Protein AF-A0A3S4CDT4-F1 (afdb_monomer_lite)

Sequence (181 aa):
MAKRTCASCGNGFLGRAGAKYCSPACRQRARRAGGGDNCDNAVDKCDTDVTDTAVATRAPRRKRAPAAGHCPEAVALLERLDSELAENANVLGKALKWSASETAILELVADTIDRRGELQRLYESTKDDKLRLKLAGELRLIEAALSRLLAKIKTDLPEPPSRTSRKAQAAARTRWDRAQN

Radius of gyration: 30.93 Å; chains: 1; bounding box: 58×39×90 Å

Secondary structure (DSSP, 8-state):
-EEEE-TTT--EEEE-TT---SSHHHHHHHHHHTSS-------------------------PPPPP-PPPPHHHHHHHHHHHHHHHHHHHHHTS-----HHHHHHHHHHHHHHHHHHHHHHHHHH---HHHHHHHHHHHHHHHHHHHHHHTT---SPPPPPPHHHHHHHHHHHHHHHHHH-

pLDDT: mean 79.44, std 19.62, range [31.81, 97.69]

Structure (mmCIF, N/CA/C/O backbone):
data_AF-A0A3S4CDT4-F1
#
_entry.id   AF-A0A3S4CDT4-F1
#
loop_
_atom_site.group_PDB
_atom_site.id
_atom_site.type_symbol
_atom_site.label_atom_id
_atom_site.label_alt_id
_atom_site.label_comp_id
_atom_site.label_asym_id
_atom_site.label_entity_id
_atom_site.label_seq_id
_atom_site.pdbx_PDB_ins_code
_atom_site.Cartn_x
_atom_site.Cartn_y
_atom_site.Cartn_z
_atom_site.occupancy
_atom_site.B_iso_or_equiv
_atom_site.auth_seq_id
_atom_site.auth_comp_id
_atom_site.auth_asym_id
_atom_site.auth_atom_id
_atom_site.pdbx_PDB_model_num
ATOM 1 N N . MET A 1 1 ? -36.463 18.708 -36.437 1.00 61.09 1 MET A N 1
ATOM 2 C CA . MET A 1 1 ? -35.127 18.091 -36.639 1.00 61.09 1 MET A CA 1
ATOM 3 C C . MET A 1 1 ? -35.215 17.130 -37.817 1.00 61.09 1 MET A C 1
ATOM 5 O O . MET A 1 1 ? -36.214 16.432 -37.906 1.00 61.09 1 MET A O 1
ATOM 9 N N . ALA A 1 2 ? -34.237 17.109 -38.727 1.00 74.44 2 ALA A N 1
ATOM 10 C CA . ALA A 1 2 ? -34.291 16.265 -39.928 1.00 74.44 2 ALA A CA 1
ATOM 11 C C . ALA A 1 2 ? -33.754 14.848 -39.654 1.00 74.44 2 ALA A C 1
ATOM 13 O O . ALA A 1 2 ? -32.743 14.695 -38.962 1.00 74.44 2 ALA A O 1
ATOM 14 N N . LYS A 1 3 ? -34.410 13.829 -40.223 1.00 82.38 3 LYS A N 1
ATOM 15 C CA . LYS A 1 3 ? -33.933 12.438 -40.220 1.00 82.38 3 LYS A CA 1
ATOM 16 C C . LYS A 1 3 ? -32.750 12.327 -41.185 1.00 82.38 3 LYS A C 1
ATOM 18 O O . LYS A 1 3 ? -32.859 12.728 -42.339 1.00 82.38 3 LYS A O 1
ATOM 23 N N . ARG A 1 4 ? -31.608 11.841 -40.698 1.00 86.31 4 ARG A N 1
ATOM 24 C CA . ARG A 1 4 ? -30.350 11.718 -41.453 1.00 86.31 4 ARG A CA 1
ATOM 25 C C . ARG A 1 4 ? -29.794 10.312 -41.336 1.00 86.31 4 ARG A C 1
ATOM 27 O O . ARG A 1 4 ? -30.024 9.650 -40.333 1.00 86.31 4 ARG A O 1
ATOM 34 N N . THR A 1 5 ? -29.013 9.889 -42.316 1.00 92.75 5 THR A N 1
ATOM 35 C CA . THR A 1 5 ? -28.361 8.576 -42.313 1.00 92.75 5 THR A CA 1
ATOM 36 C C . THR A 1 5 ? -26.939 8.700 -41.771 1.00 92.75 5 THR A C 1
ATOM 38 O O . THR A 1 5 ? -26.192 9.596 -42.159 1.00 92.75 5 THR A O 1
ATOM 41 N N . CYS A 1 6 ? -26.559 7.832 -40.834 1.00 90.56 6 CYS A N 1
ATOM 42 C CA . CYS A 1 6 ? -25.216 7.808 -40.264 1.00 90.56 6 CYS A CA 1
ATOM 43 C C . CYS A 1 6 ? -24.194 7.308 -41.292 1.00 90.56 6 CYS A C 1
ATOM 45 O O . CYS A 1 6 ? -24.308 6.184 -41.772 1.00 90.56 6 CYS A O 1
ATOM 47 N N . ALA A 1 7 ? -23.135 8.084 -41.532 1.00 87.94 7 ALA A N 1
ATOM 48 C CA . ALA A 1 7 ? -22.086 7.732 -42.491 1.00 87.94 7 ALA A CA 1
ATOM 49 C C . ALA A 1 7 ? -21.235 6.509 -42.085 1.00 87.94 7 ALA A C 1
ATOM 51 O O . ALA A 1 7 ? -20.532 5.959 -42.920 1.00 87.94 7 ALA A O 1
ATOM 52 N N . SER A 1 8 ? -21.274 6.077 -40.816 1.00 90.38 8 SER A N 1
ATOM 53 C CA . SER A 1 8 ? -20.484 4.926 -40.340 1.00 90.38 8 SER A CA 1
ATOM 54 C C . SER A 1 8 ? -21.282 3.628 -40.196 1.00 90.38 8 SER A C 1
ATOM 56 O O . SER A 1 8 ? -20.666 2.566 -40.196 1.00 90.38 8 SER A O 1
ATOM 58 N N . CYS A 1 9 ? -22.601 3.685 -39.986 1.00 88.75 9 CYS A N 1
ATOM 59 C CA . CYS A 1 9 ? -23.412 2.487 -39.722 1.00 88.75 9 CYS A CA 1
ATOM 60 C C . CYS A 1 9 ? -24.710 2.405 -40.532 1.00 88.75 9 CYS A C 1
ATOM 62 O O . CYS A 1 9 ? -25.454 1.451 -40.356 1.00 88.75 9 CYS A O 1
ATOM 64 N N . GLY A 1 10 ? -25.021 3.398 -41.370 1.00 87.88 10 GLY A N 1
ATOM 65 C CA . GLY A 1 10 ? -26.216 3.386 -42.218 1.00 87.88 10 GLY A CA 1
ATOM 66 C C . GLY A 1 10 ? -27.543 3.633 -41.489 1.00 87.88 10 GLY A C 1
ATOM 67 O O . GLY A 1 10 ? -28.572 3.770 -42.139 1.00 87.88 10 GLY A O 1
ATOM 68 N N . ASN A 1 11 ? -27.553 3.751 -40.157 1.00 89.12 11 ASN A N 1
ATOM 69 C CA . ASN A 1 11 ? -28.797 3.954 -39.410 1.00 89.12 11 ASN A CA 1
ATOM 70 C C . ASN A 1 11 ? -29.325 5.388 -39.521 1.00 89.12 11 ASN A C 1
ATOM 72 O O . ASN A 1 11 ? -28.563 6.359 -39.457 1.00 89.12 11 ASN A O 1
ATOM 76 N N . GLY A 1 12 ? -30.651 5.515 -39.607 1.00 89.94 12 GLY A N 1
ATOM 77 C CA . GLY A 1 12 ? -31.349 6.792 -39.501 1.00 89.94 12 GLY A CA 1
ATOM 78 C C . GLY A 1 12 ? -31.271 7.359 -38.080 1.00 89.94 12 GLY A C 1
ATOM 79 O O . GLY A 1 12 ? -31.562 6.655 -37.118 1.00 89.94 12 GLY A O 1
ATOM 80 N N . PHE A 1 13 ? -30.910 8.631 -37.929 1.00 91.19 13 PHE A N 1
ATOM 81 C CA . PHE A 1 13 ? -30.871 9.333 -36.648 1.00 91.19 13 PHE A CA 1
ATOM 82 C C . PHE A 1 13 ? -31.366 10.778 -36.779 1.00 91.19 13 PHE A C 1
ATOM 84 O O . PHE A 1 13 ? -31.347 11.371 -37.860 1.00 91.19 13 PHE A O 1
ATOM 91 N N . LEU A 1 14 ? -31.821 11.348 -35.664 1.00 90.38 14 LEU A N 1
ATOM 92 C CA . LEU A 1 14 ? -32.233 12.748 -35.574 1.00 90.38 14 LEU A CA 1
ATOM 93 C C . LEU A 1 14 ? -31.021 13.587 -35.157 1.00 90.38 14 LEU A C 1
ATOM 95 O O . LEU A 1 14 ? -30.500 13.427 -34.056 1.00 90.38 14 LEU A O 1
ATOM 99 N N . GLY A 1 15 ? -30.541 14.455 -36.050 1.00 83.94 15 GLY A N 1
ATOM 100 C CA . GLY A 1 15 ? -29.319 15.234 -35.837 1.00 83.94 15 GLY A CA 1
ATOM 101 C C . GLY A 1 15 ? -29.468 16.715 -36.181 1.00 83.94 15 GLY A C 1
ATOM 102 O O . GLY A 1 15 ? -30.335 17.105 -36.967 1.00 83.94 15 GLY A O 1
ATOM 103 N N . ARG A 1 16 ? -28.589 17.549 -35.607 1.00 83.19 16 ARG A N 1
ATOM 104 C CA . ARG A 1 16 ? -28.438 18.963 -35.994 1.00 83.19 16 ARG A CA 1
ATOM 105 C C . ARG A 1 16 ? -27.976 19.077 -37.453 1.00 83.19 16 ARG A C 1
ATOM 107 O O . ARG A 1 16 ? -27.412 18.132 -38.014 1.00 83.19 16 ARG A O 1
ATOM 114 N N . ALA A 1 17 ? -28.187 20.245 -38.060 1.00 78.81 17 ALA A N 1
ATOM 115 C CA . ALA A 1 17 ? -27.649 20.541 -39.384 1.00 78.81 17 ALA A CA 1
ATOM 116 C C . ALA A 1 17 ? -26.123 20.312 -39.393 1.00 78.81 17 ALA A C 1
ATOM 118 O O . ALA A 1 17 ? -25.410 20.859 -38.559 1.00 78.81 17 ALA A O 1
ATOM 119 N N . GLY A 1 18 ? -25.643 19.425 -40.272 1.00 81.00 18 GLY A N 1
ATOM 120 C CA . GLY A 1 18 ? -24.222 19.057 -40.385 1.00 81.00 18 GLY A CA 1
ATOM 121 C C . GLY A 1 18 ? -23.777 17.821 -39.585 1.00 81.00 18 GLY A C 1
ATOM 122 O O . GLY A 1 18 ? -22.640 17.378 -39.740 1.00 81.00 18 GLY A O 1
ATOM 123 N N . ALA A 1 19 ? -24.643 17.206 -38.771 1.00 85.56 19 ALA A N 1
ATOM 124 C CA . ALA A 1 19 ? -24.289 15.973 -38.065 1.00 85.56 19 ALA A CA 1
ATOM 125 C C . ALA A 1 19 ? -24.144 14.789 -39.046 1.00 85.56 19 ALA A C 1
ATOM 127 O O . ALA A 1 19 ? -25.092 14.457 -39.757 1.00 85.56 19 ALA A O 1
ATOM 128 N N . LYS A 1 20 ? -22.961 14.150 -39.062 1.00 89.06 20 LYS A N 1
ATOM 129 C CA . LYS A 1 20 ? -22.623 12.998 -39.931 1.00 89.06 20 LYS A CA 1
ATOM 130 C C . LYS A 1 20 ? -22.774 11.624 -39.260 1.00 89.06 20 LYS A C 1
ATOM 132 O O . LYS A 1 20 ? -22.874 10.612 -39.949 1.00 89.06 20 LYS A O 1
ATOM 137 N N . TYR A 1 21 ? -22.780 11.572 -37.927 1.00 92.88 21 TYR A N 1
ATOM 138 C CA . TYR A 1 21 ? -22.748 10.320 -37.163 1.00 92.88 21 TYR A CA 1
ATOM 139 C C . TYR A 1 21 ? -23.818 10.307 -36.076 1.00 92.88 21 TYR A C 1
ATOM 141 O O . TYR A 1 21 ? -24.007 11.316 -35.397 1.00 92.88 21 TYR A O 1
ATOM 149 N N . CYS A 1 22 ? -24.455 9.152 -35.876 1.00 90.50 22 CYS A N 1
ATOM 150 C CA . CYS A 1 22 ? -25.507 8.975 -34.875 1.00 90.50 22 CYS A CA 1
ATOM 151 C C . CYS A 1 22 ? -24.986 8.913 -33.432 1.00 90.50 22 CYS A C 1
ATOM 153 O O . CYS A 1 22 ? -25.740 9.173 -32.502 1.00 90.50 22 CYS A O 1
ATOM 155 N N . SER A 1 23 ? -23.707 8.580 -33.229 1.00 87.81 23 SER A N 1
ATOM 156 C CA . SER A 1 23 ? -23.119 8.429 -31.896 1.00 87.81 23 SER A CA 1
ATOM 157 C C . SER A 1 23 ? -21.613 8.731 -31.869 1.00 87.81 23 SER A C 1
ATOM 159 O O . SER A 1 23 ? -20.945 8.680 -32.913 1.00 87.81 23 SER A O 1
ATOM 161 N N . PRO A 1 24 ? -21.041 9.008 -30.678 1.00 87.56 24 PRO A N 1
ATOM 162 C CA . PRO A 1 24 ? -19.594 9.128 -30.494 1.00 87.56 24 PRO A CA 1
ATOM 163 C C . PRO A 1 24 ? -18.827 7.880 -30.954 1.00 87.56 24 PRO A C 1
ATOM 165 O O . PRO A 1 24 ? -17.762 8.006 -31.555 1.00 87.56 24 PRO A O 1
ATOM 168 N N . ALA A 1 25 ? -19.398 6.687 -30.762 1.00 87.88 25 ALA A N 1
ATOM 169 C CA . ALA A 1 25 ? -18.799 5.429 -31.203 1.00 87.88 25 ALA A CA 1
ATOM 170 C C . ALA A 1 25 ? -18.665 5.356 -32.736 1.00 87.88 25 ALA A C 1
ATOM 172 O O . ALA A 1 25 ? -17.601 5.013 -33.249 1.00 87.88 25 ALA A O 1
ATOM 173 N N . CYS A 1 26 ? -19.704 5.758 -33.479 1.00 89.69 26 CYS A N 1
ATOM 174 C CA . CYS A 1 26 ? -19.662 5.830 -34.945 1.00 89.69 26 CYS A CA 1
ATOM 175 C C . CYS A 1 26 ? -18.658 6.878 -35.447 1.00 89.69 26 CYS A C 1
ATOM 177 O O . CYS A 1 26 ? -17.924 6.634 -36.401 1.00 89.69 26 CYS A O 1
ATOM 179 N N . ARG A 1 27 ? -18.566 8.026 -34.764 1.00 89.44 27 ARG A N 1
ATOM 180 C CA . ARG A 1 27 ? -17.552 9.048 -35.064 1.00 89.44 27 ARG A CA 1
ATOM 181 C C . ARG A 1 27 ? -16.134 8.505 -34.868 1.00 89.44 27 ARG A C 1
ATOM 183 O O . ARG A 1 27 ? -15.255 8.773 -35.682 1.00 89.44 27 ARG A O 1
ATOM 190 N N . GLN A 1 28 ? -15.904 7.753 -33.795 1.00 86.38 28 GLN A N 1
ATOM 191 C CA . GLN A 1 28 ? -14.594 7.182 -33.496 1.00 86.38 28 GLN A CA 1
ATOM 192 C C . GLN A 1 28 ? -14.224 6.051 -34.463 1.00 86.38 28 GLN A C 1
ATOM 194 O O . GLN A 1 28 ? -13.073 5.975 -34.884 1.00 86.38 28 GLN A O 1
ATOM 199 N N . ARG A 1 29 ? -15.195 5.224 -34.875 1.00 86.00 29 ARG A N 1
ATOM 200 C CA . ARG A 1 29 ? -15.008 4.194 -35.909 1.00 86.00 29 ARG A CA 1
ATOM 201 C C . ARG A 1 29 ? -14.600 4.812 -37.250 1.00 86.00 29 ARG A C 1
ATOM 203 O O . ARG A 1 29 ? -13.622 4.361 -37.835 1.00 86.00 29 ARG A O 1
ATOM 210 N N . ALA A 1 30 ? -15.262 5.888 -37.678 1.00 86.56 30 ALA A N 1
ATOM 211 C CA . ALA A 1 30 ? -14.904 6.597 -38.908 1.00 86.56 30 ALA A CA 1
ATOM 212 C C . ALA A 1 30 ? -13.485 7.199 -38.866 1.00 86.56 30 ALA A C 1
ATOM 214 O O . ALA A 1 30 ? -12.751 7.106 -39.842 1.00 86.56 30 ALA A O 1
ATOM 215 N N . ARG A 1 31 ? -13.053 7.754 -37.722 1.00 83.94 31 ARG A N 1
ATOM 216 C CA . ARG A 1 31 ? -11.679 8.275 -37.558 1.00 83.94 31 ARG A CA 1
ATOM 217 C C . ARG A 1 31 ? -10.603 7.196 -37.652 1.00 83.94 31 ARG A C 1
ATOM 219 O O . ARG A 1 31 ? -9.507 7.488 -38.104 1.00 83.94 31 ARG A O 1
ATOM 226 N N . ARG A 1 32 ? -10.904 5.973 -37.212 1.00 78.50 32 ARG A N 1
ATOM 227 C CA . ARG A 1 32 ? -9.978 4.839 -37.341 1.00 78.50 32 ARG A CA 1
ATOM 228 C C . ARG A 1 32 ? -9.888 4.338 -38.780 1.00 78.50 32 ARG A C 1
ATOM 230 O O . ARG A 1 32 ? -8.813 3.942 -39.194 1.00 78.50 32 ARG A O 1
ATOM 237 N N . ALA A 1 33 ? -10.995 4.376 -39.521 1.00 69.38 33 ALA A N 1
ATOM 238 C CA . ALA A 1 33 ? -11.029 3.962 -40.921 1.00 69.38 33 ALA A CA 1
ATOM 239 C C . ALA A 1 33 ? -10.358 4.977 -41.869 1.00 69.38 33 ALA A C 1
ATOM 241 O O . ALA A 1 33 ? -9.808 4.573 -42.879 1.00 69.38 33 ALA A O 1
ATOM 242 N N . GLY A 1 34 ? -10.385 6.276 -41.543 1.00 59.94 34 GLY A N 1
ATOM 243 C CA . GLY A 1 34 ? -9.810 7.343 -42.378 1.00 59.94 34 GLY A CA 1
ATOM 244 C C . GLY A 1 34 ? -8.401 7.810 -41.993 1.00 59.94 34 GLY A C 1
ATOM 245 O O . GLY A 1 34 ? -7.983 8.863 -42.452 1.00 59.94 34 GLY A O 1
ATOM 246 N N . GLY A 1 35 ? -7.697 7.100 -41.107 1.00 51.47 35 GLY A N 1
ATOM 247 C CA . GLY A 1 35 ? -6.355 7.481 -40.641 1.00 51.47 35 GLY A CA 1
ATOM 248 C C . GLY A 1 35 ? -5.194 6.896 -41.454 1.00 51.47 35 GLY A C 1
ATOM 249 O O . GLY A 1 35 ? -4.077 6.912 -40.949 1.00 51.47 35 GLY A O 1
ATOM 250 N N . GLY A 1 36 ? -5.463 6.324 -42.635 1.00 52.00 36 GLY A N 1
ATOM 251 C CA . GLY A 1 36 ? -4.496 5.542 -43.414 1.00 52.00 36 GLY A CA 1
ATOM 252 C C . GLY A 1 36 ? -3.839 6.242 -44.606 1.00 52.00 36 GLY A C 1
ATOM 253 O O . GLY A 1 36 ? -2.748 5.833 -44.970 1.00 52.00 36 GLY A O 1
ATOM 254 N N . ASP A 1 37 ? -4.424 7.303 -45.169 1.00 48.06 37 ASP A N 1
ATOM 255 C CA . ASP A 1 37 ? -3.945 7.855 -46.445 1.00 48.06 37 ASP A CA 1
ATOM 256 C C . ASP A 1 37 ? -3.593 9.339 -46.318 1.00 48.06 37 ASP A C 1
ATOM 258 O O . ASP A 1 37 ? -4.447 10.216 -46.450 1.00 48.06 37 ASP A O 1
ATOM 262 N N . ASN A 1 38 ? -2.322 9.619 -46.024 1.00 47.59 38 ASN A N 1
ATOM 263 C CA . ASN A 1 38 ? -1.667 10.846 -46.476 1.00 47.59 38 ASN A CA 1
ATOM 264 C C . ASN A 1 38 ? -0.142 10.634 -46.491 1.00 47.59 38 ASN A C 1
ATOM 266 O O . ASN A 1 38 ? 0.573 11.056 -45.583 1.00 47.59 38 ASN A O 1
ATOM 270 N N . CYS A 1 39 ? 0.348 9.933 -47.514 1.00 39.59 39 CYS A N 1
ATOM 271 C CA . CYS A 1 39 ? 1.772 9.829 -47.829 1.00 39.59 39 CYS A CA 1
ATOM 272 C C . CYS A 1 39 ? 2.025 10.130 -49.314 1.00 39.59 39 CYS A C 1
ATOM 274 O O . CYS A 1 39 ? 2.635 9.337 -50.015 1.00 39.59 39 CYS A O 1
ATOM 276 N N . ASP A 1 40 ? 1.584 11.300 -49.778 1.00 39.56 40 ASP A N 1
ATOM 277 C CA . ASP A 1 40 ? 1.986 11.854 -51.077 1.00 39.56 40 ASP A CA 1
ATOM 278 C C . ASP A 1 40 ? 2.911 13.062 -50.867 1.00 39.56 40 ASP A C 1
ATOM 280 O O . ASP A 1 40 ? 2.493 14.217 -50.951 1.00 39.56 40 ASP A O 1
ATOM 284 N N . ASN A 1 41 ? 4.165 12.776 -50.493 1.00 47.44 41 ASN A N 1
ATOM 285 C CA . ASN A 1 41 ? 5.388 13.464 -50.943 1.00 47.44 41 ASN A CA 1
ATOM 286 C C . ASN A 1 41 ? 6.597 13.023 -50.103 1.00 47.44 41 ASN A C 1
ATOM 288 O O . ASN A 1 41 ? 6.936 13.643 -49.097 1.00 47.44 41 ASN A O 1
ATOM 292 N N . ALA A 1 42 ? 7.272 11.965 -50.547 1.00 37.62 42 ALA A N 1
ATOM 293 C CA . ALA A 1 42 ? 8.688 11.742 -50.273 1.00 37.62 42 ALA A CA 1
ATOM 294 C C . ALA A 1 42 ? 9.244 10.824 -51.366 1.00 37.62 42 ALA A C 1
ATOM 296 O O . ALA A 1 42 ? 9.234 9.601 -51.259 1.00 37.62 42 ALA A O 1
ATOM 297 N N . VAL A 1 43 ? 9.686 11.444 -52.456 1.00 42.75 43 VAL A N 1
ATOM 298 C CA . VAL A 1 43 ? 10.655 10.836 -53.362 1.00 42.75 43 VAL A CA 1
ATOM 299 C C . VAL A 1 43 ? 11.950 10.707 -52.558 1.00 42.75 43 VAL A C 1
ATOM 301 O O . VAL A 1 43 ? 12.521 11.729 -52.203 1.00 42.75 43 VAL A O 1
ATOM 304 N N . ASP A 1 44 ? 12.348 9.500 -52.162 1.00 38.41 44 ASP A N 1
ATOM 305 C CA . ASP A 1 44 ? 13.588 8.885 -52.647 1.00 38.41 44 ASP A CA 1
ATOM 306 C C . ASP A 1 44 ? 13.832 7.493 -52.044 1.00 38.41 44 ASP A C 1
ATOM 308 O O . ASP A 1 44 ? 13.357 7.139 -50.967 1.00 38.41 44 ASP A O 1
ATOM 312 N N . LYS A 1 45 ? 14.560 6.698 -52.820 1.00 39.94 45 LYS A N 1
ATOM 313 C CA . LYS A 1 45 ? 14.783 5.255 -52.705 1.00 39.94 45 LYS A CA 1
ATOM 314 C C . LYS A 1 45 ? 15.585 4.845 -51.464 1.00 39.94 45 LYS A C 1
ATOM 316 O O . LYS A 1 45 ? 16.618 5.446 -51.188 1.00 39.94 45 LYS A O 1
ATOM 321 N N . CYS A 1 46 ? 15.248 3.690 -50.887 1.00 31.81 46 CYS A N 1
ATOM 322 C CA . CYS A 1 46 ? 16.175 2.551 -50.863 1.00 31.81 46 CYS A CA 1
ATOM 323 C C . CYS A 1 46 ? 15.468 1.246 -50.462 1.00 31.81 46 CYS A C 1
ATOM 325 O O . CYS A 1 46 ? 14.925 1.099 -49.369 1.00 31.81 46 CYS A O 1
ATOM 327 N N . ASP A 1 47 ? 15.505 0.297 -51.394 1.00 40.88 47 ASP A N 1
ATOM 328 C CA . ASP A 1 47 ? 15.185 -1.108 -51.202 1.00 40.88 47 ASP A CA 1
ATOM 329 C C . ASP A 1 47 ? 16.044 -1.718 -50.092 1.00 40.88 47 ASP A C 1
ATOM 331 O O . ASP A 1 47 ? 17.269 -1.757 -50.190 1.00 40.88 47 ASP A O 1
ATOM 335 N N . THR A 1 48 ? 15.395 -2.258 -49.065 1.00 39.97 48 THR A N 1
ATOM 336 C CA . THR A 1 48 ? 15.860 -3.490 -48.423 1.00 39.97 48 THR A CA 1
ATOM 337 C C . THR A 1 48 ? 14.648 -4.343 -48.074 1.00 39.97 48 THR A C 1
ATOM 339 O O . THR A 1 48 ? 13.849 -4.009 -47.200 1.00 39.97 48 THR A O 1
ATOM 342 N N . ASP A 1 49 ? 14.520 -5.449 -48.802 1.00 43.91 49 ASP A N 1
ATOM 343 C CA . ASP A 1 49 ? 13.684 -6.588 -48.456 1.00 43.91 49 ASP A CA 1
ATOM 344 C C . ASP A 1 49 ? 14.023 -7.074 -47.041 1.00 43.91 49 ASP A C 1
ATOM 346 O O . ASP A 1 49 ? 15.061 -7.696 -46.809 1.00 43.91 49 ASP A O 1
ATOM 350 N N . VAL A 1 50 ? 13.121 -6.824 -46.093 1.00 40.59 50 VAL A N 1
ATOM 351 C CA . VAL A 1 50 ? 12.991 -7.639 -44.884 1.00 40.59 50 VAL A CA 1
ATOM 352 C C . VAL A 1 50 ? 11.517 -7.966 -44.718 1.00 40.59 50 VAL A C 1
ATOM 354 O O . VAL A 1 50 ? 10.716 -7.184 -44.206 1.00 40.59 50 VAL A O 1
ATOM 357 N N . THR A 1 51 ? 11.153 -9.155 -45.182 1.00 45.12 51 THR A N 1
ATOM 358 C CA . THR A 1 51 ? 9.930 -9.833 -44.773 1.00 45.12 51 THR A CA 1
ATOM 359 C C . THR A 1 51 ? 10.004 -10.111 -43.274 1.00 45.12 51 THR A C 1
ATOM 361 O O . THR A 1 51 ? 10.568 -11.119 -42.866 1.00 45.12 51 THR A O 1
ATOM 364 N N . ASP A 1 52 ? 9.425 -9.238 -42.455 1.00 34.59 52 ASP A N 1
ATOM 365 C CA . ASP A 1 52 ? 9.009 -9.597 -41.100 1.00 34.59 52 ASP A CA 1
ATOM 366 C C . ASP A 1 52 ? 7.765 -8.799 -40.707 1.00 34.59 52 ASP A C 1
ATOM 368 O O . ASP A 1 52 ? 7.800 -7.679 -40.193 1.00 34.59 52 ASP A O 1
ATOM 372 N N . THR A 1 53 ? 6.612 -9.407 -40.974 1.00 39.28 53 THR A N 1
ATOM 373 C CA . THR A 1 53 ? 5.304 -8.910 -40.548 1.00 39.28 53 THR A CA 1
ATOM 374 C C . THR A 1 53 ? 5.153 -9.143 -39.042 1.00 39.28 53 THR A C 1
ATOM 376 O O . THR A 1 53 ? 4.419 -10.024 -38.597 1.00 39.28 53 THR A O 1
ATOM 379 N N . ALA A 1 54 ? 5.854 -8.361 -38.222 1.00 37.34 54 ALA A N 1
ATOM 380 C CA . ALA A 1 54 ? 5.645 -8.341 -36.780 1.00 37.34 54 ALA A CA 1
ATOM 381 C C . ALA A 1 54 ? 4.364 -7.553 -36.466 1.00 37.34 54 ALA A C 1
ATOM 383 O O . ALA A 1 54 ? 4.376 -6.361 -36.154 1.00 37.34 54 ALA A O 1
ATOM 384 N N . VAL A 1 55 ? 3.224 -8.241 -36.558 1.00 37.38 55 VAL A N 1
ATOM 385 C CA . VAL A 1 55 ? 1.963 -7.805 -35.952 1.00 37.38 55 VAL A CA 1
ATOM 386 C C . VAL A 1 55 ? 2.254 -7.470 -34.492 1.00 37.38 55 VAL A C 1
ATOM 388 O O . VAL A 1 55 ? 2.634 -8.346 -33.719 1.00 37.38 55 VAL A O 1
ATOM 391 N N . ALA A 1 56 ? 2.080 -6.205 -34.107 1.00 39.47 56 ALA A N 1
ATOM 392 C CA . ALA A 1 56 ? 2.156 -5.771 -32.719 1.00 39.47 56 ALA A CA 1
ATOM 393 C C . ALA A 1 56 ? 1.024 -6.435 -31.916 1.00 39.47 56 ALA A C 1
ATOM 395 O O . ALA A 1 56 ? -0.039 -5.855 -31.676 1.00 39.47 56 ALA A O 1
ATOM 396 N N . THR A 1 57 ? 1.232 -7.686 -31.509 1.00 42.41 57 THR A N 1
ATOM 397 C CA . THR A 1 57 ? 0.363 -8.386 -30.576 1.00 42.41 57 THR A CA 1
ATOM 398 C C . THR A 1 57 ? 0.449 -7.659 -29.250 1.00 42.41 57 THR A C 1
ATOM 400 O O . THR A 1 57 ? 1.467 -7.680 -28.558 1.00 42.41 57 THR A O 1
ATOM 403 N N . ARG A 1 58 ? -0.646 -6.979 -28.914 1.00 43.75 58 ARG A N 1
ATOM 404 C CA . ARG A 1 58 ? -0.902 -6.404 -27.598 1.00 43.75 58 ARG A CA 1
ATOM 405 C C . ARG A 1 58 ? -0.534 -7.457 -26.551 1.00 43.75 58 ARG A C 1
ATOM 407 O O . ARG A 1 58 ? -1.127 -8.535 -26.552 1.00 43.75 58 ARG A O 1
ATOM 414 N N . ALA A 1 59 ? 0.459 -7.154 -25.713 1.00 36.56 59 ALA A N 1
ATOM 415 C CA . ALA A 1 59 ? 0.952 -8.084 -24.705 1.00 36.56 59 ALA A CA 1
ATOM 416 C C . ALA A 1 59 ? -0.235 -8.684 -23.928 1.00 36.56 59 ALA A C 1
ATOM 418 O O . ALA A 1 59 ? -1.132 -7.928 -23.524 1.00 36.56 59 ALA A O 1
ATOM 419 N N . PRO A 1 60 ? -0.285 -10.014 -23.733 1.00 38.09 60 PRO A N 1
ATOM 420 C CA . PRO A 1 60 ? -1.353 -10.614 -22.954 1.00 38.09 60 PRO A CA 1
ATOM 421 C C . PRO A 1 60 ? -1.344 -9.969 -21.567 1.00 38.09 60 PRO A C 1
ATOM 423 O O . PRO A 1 60 ? -0.282 -9.812 -20.958 1.00 38.09 60 PRO A O 1
ATOM 426 N N . ARG A 1 61 ? -2.525 -9.579 -21.062 1.00 39.34 61 ARG A N 1
ATOM 427 C CA . ARG A 1 61 ? -2.692 -9.268 -19.636 1.00 39.34 61 ARG A CA 1
ATOM 428 C C . ARG A 1 61 ? -2.097 -10.454 -18.886 1.00 39.34 61 ARG A C 1
ATOM 430 O O . ARG A 1 61 ? -2.650 -11.550 -18.979 1.00 39.34 61 ARG A O 1
ATOM 437 N N . ARG A 1 62 ? -0.953 -10.251 -18.222 1.00 44.50 62 ARG A N 1
ATOM 438 C CA . ARG A 1 62 ? -0.326 -11.287 -17.400 1.00 44.50 62 ARG A CA 1
ATOM 439 C C . ARG A 1 62 ? -1.416 -11.816 -16.478 1.00 44.50 62 ARG A C 1
ATOM 441 O O . ARG A 1 62 ? -2.020 -11.043 -15.733 1.00 44.50 62 ARG A O 1
ATOM 448 N N . LYS A 1 63 ? -1.743 -13.101 -16.617 1.00 38.59 63 LYS A N 1
ATOM 449 C CA . LYS A 1 63 ? -2.642 -13.767 -15.680 1.00 38.59 63 LYS A CA 1
ATOM 450 C C . LYS A 1 63 ? -1.990 -13.622 -14.308 1.00 38.59 63 LYS A C 1
ATOM 452 O O . LYS A 1 63 ? -0.798 -13.896 -14.183 1.00 38.59 63 LYS A O 1
ATOM 457 N N . ARG A 1 64 ? -2.749 -13.110 -13.335 1.00 39.62 64 ARG A N 1
ATOM 458 C CA . ARG A 1 64 ? -2.331 -13.007 -11.932 1.00 39.62 64 ARG A CA 1
ATOM 459 C C . ARG A 1 64 ? -1.812 -14.391 -11.541 1.00 39.62 64 ARG A C 1
ATOM 461 O O . ARG A 1 64 ? -2.538 -15.369 -11.729 1.00 39.62 64 ARG A O 1
ATOM 468 N N . ALA A 1 65 ? -0.541 -14.483 -11.156 1.00 39.88 65 ALA A N 1
ATOM 469 C CA . ALA A 1 65 ? 0.025 -15.756 -10.740 1.00 39.88 65 ALA A CA 1
ATOM 470 C C . ALA A 1 65 ? -0.814 -16.297 -9.567 1.00 39.88 65 ALA A C 1
ATOM 472 O O . ALA A 1 65 ? -1.268 -15.502 -8.740 1.00 39.88 65 ALA A O 1
ATOM 473 N N . PRO A 1 66 ? -1.092 -17.609 -9.520 1.00 38.47 66 PRO A N 1
ATOM 474 C CA . PRO A 1 66 ? -1.742 -18.210 -8.367 1.00 38.47 66 PRO A CA 1
ATOM 475 C C . PRO A 1 66 ? -0.811 -18.116 -7.149 1.00 38.47 66 PRO A C 1
ATOM 477 O O . PRO A 1 66 ? 0.408 -18.110 -7.305 1.00 38.47 66 PRO A O 1
ATOM 480 N N . ALA A 1 67 ? -1.418 -18.033 -5.964 1.00 41.69 67 ALA A N 1
ATOM 481 C CA . ALA A 1 67 ? -0.821 -17.800 -4.650 1.00 41.69 67 ALA A CA 1
ATOM 482 C C . ALA A 1 67 ? 0.304 -18.786 -4.262 1.00 41.69 67 ALA A C 1
ATOM 484 O O . ALA A 1 67 ? 0.114 -19.684 -3.445 1.00 41.69 67 ALA A O 1
ATOM 485 N N . ALA A 1 68 ? 1.501 -18.609 -4.817 1.00 53.28 68 ALA A N 1
ATOM 486 C CA . ALA A 1 68 ? 2.712 -18.847 -4.047 1.00 53.28 68 ALA A CA 1
ATOM 487 C C . ALA A 1 68 ? 2.844 -17.629 -3.132 1.00 53.28 68 ALA A C 1
ATOM 489 O O . ALA A 1 68 ? 2.764 -16.510 -3.634 1.00 53.28 68 ALA A O 1
ATOM 490 N N . GLY A 1 69 ? 2.915 -17.857 -1.819 1.00 76.19 69 GLY A N 1
ATOM 491 C CA . GLY A 1 69 ? 2.839 -16.806 -0.804 1.00 76.19 69 GLY A CA 1
ATOM 492 C C . GLY A 1 69 ? 3.724 -15.594 -1.099 1.00 76.19 69 GLY A C 1
ATOM 493 O O . GLY A 1 69 ? 4.707 -15.684 -1.839 1.00 76.19 69 GLY A O 1
ATOM 494 N N . HIS A 1 70 ? 3.350 -14.462 -0.509 1.00 87.12 70 HIS A N 1
ATOM 495 C CA . HIS A 1 70 ? 4.076 -13.211 -0.668 1.00 87.12 70 HIS A CA 1
ATOM 496 C C . HIS A 1 70 ? 5.566 -13.372 -0.340 1.00 87.12 70 HIS A C 1
ATOM 498 O O . HIS A 1 70 ? 5.976 -14.237 0.440 1.00 87.12 70 HIS A O 1
ATOM 504 N N . CYS A 1 71 ? 6.395 -12.531 -0.949 1.00 89.56 71 CYS A N 1
ATOM 505 C CA . CYS A 1 71 ? 7.820 -12.479 -0.672 1.00 89.56 71 CYS A CA 1
ATOM 506 C C . CYS A 1 71 ? 8.067 -12.253 0.834 1.00 89.56 71 CYS A C 1
ATOM 508 O O . CYS A 1 71 ? 7.240 -11.646 1.519 1.00 89.56 71 CYS A O 1
ATOM 510 N N . PRO A 1 72 ? 9.212 -12.708 1.373 1.00 88.75 72 PRO A N 1
ATOM 511 C CA . PRO A 1 72 ? 9.467 -12.646 2.814 1.00 88.75 72 PRO A CA 1
ATOM 512 C C . PRO A 1 72 ? 9.421 -11.216 3.363 1.00 88.75 72 PRO A C 1
ATOM 514 O O . PRO A 1 72 ? 9.023 -11.010 4.503 1.00 88.75 72 PRO A O 1
ATOM 517 N N . GLU A 1 73 ? 9.779 -10.220 2.548 1.00 89.19 73 GLU A N 1
ATOM 518 C CA . GLU A 1 73 ? 9.659 -8.809 2.919 1.00 89.19 73 GLU A CA 1
ATOM 519 C C . GLU A 1 73 ? 8.199 -8.391 3.142 1.00 89.19 73 GLU A C 1
ATOM 521 O O . GLU A 1 73 ? 7.889 -7.735 4.135 1.00 89.19 73 GLU A O 1
ATOM 526 N N . ALA A 1 74 ? 7.301 -8.779 2.234 1.00 90.50 74 ALA A N 1
ATOM 527 C CA . ALA A 1 74 ? 5.882 -8.479 2.350 1.00 90.50 74 ALA A CA 1
ATOM 528 C C . ALA A 1 74 ? 5.271 -9.174 3.573 1.00 90.50 74 ALA A C 1
ATOM 530 O O . ALA A 1 74 ? 4.563 -8.530 4.341 1.00 90.50 74 ALA A O 1
ATOM 531 N N . VAL A 1 75 ? 5.603 -10.450 3.801 1.00 90.19 75 VAL A N 1
ATOM 532 C CA . VAL A 1 75 ? 5.144 -11.202 4.982 1.00 90.19 75 VAL A CA 1
ATOM 533 C C . VAL A 1 75 ? 5.614 -10.534 6.276 1.00 90.19 75 VAL A C 1
ATOM 535 O O . VAL A 1 75 ? 4.794 -10.255 7.144 1.00 90.19 75 VAL A O 1
ATOM 538 N N . ALA A 1 76 ? 6.900 -10.184 6.376 1.00 89.50 76 ALA A N 1
ATOM 539 C CA . ALA A 1 76 ? 7.452 -9.529 7.562 1.00 89.50 76 ALA A CA 1
ATOM 540 C C . ALA A 1 76 ? 6.804 -8.161 7.849 1.00 89.50 76 ALA A C 1
ATOM 542 O O . ALA A 1 76 ? 6.668 -7.764 9.009 1.00 89.50 76 ALA A O 1
ATOM 543 N N . LEU A 1 77 ? 6.405 -7.420 6.808 1.00 92.56 77 LEU A N 1
ATOM 544 C CA . LEU A 1 77 ? 5.665 -6.171 6.981 1.00 92.56 77 LEU A CA 1
ATOM 545 C C . LEU A 1 77 ? 4.254 -6.422 7.525 1.00 92.56 77 LEU A C 1
ATOM 547 O O . LEU A 1 77 ? 3.835 -5.723 8.446 1.00 92.56 77 LEU A O 1
ATOM 551 N N . LEU A 1 78 ? 3.533 -7.401 6.975 1.00 91.12 78 LEU A N 1
ATOM 552 C CA . LEU A 1 78 ? 2.189 -7.751 7.441 1.00 91.12 78 LEU A CA 1
ATOM 553 C C . LEU A 1 78 ? 2.209 -8.213 8.904 1.00 91.12 78 LEU A C 1
ATOM 555 O O . LEU A 1 78 ? 1.432 -7.705 9.705 1.00 91.12 78 LEU A O 1
ATOM 559 N N . GLU A 1 79 ? 3.159 -9.072 9.278 1.00 89.56 79 GLU A N 1
ATOM 560 C CA . GLU A 1 79 ? 3.333 -9.537 10.663 1.00 89.56 79 GLU A CA 1
ATOM 561 C C . GLU A 1 79 ? 3.614 -8.385 11.638 1.00 89.56 79 GLU A C 1
ATOM 563 O O . GLU A 1 79 ? 3.130 -8.381 12.774 1.00 89.56 79 GLU A O 1
ATOM 568 N N . ARG A 1 80 ? 4.374 -7.374 11.200 1.00 90.81 80 ARG A N 1
ATOM 569 C CA . ARG A 1 80 ? 4.629 -6.177 12.008 1.00 90.81 80 ARG A CA 1
ATOM 570 C C . ARG A 1 80 ? 3.355 -5.365 12.220 1.00 90.81 80 ARG A C 1
ATOM 572 O O . ARG A 1 80 ? 3.081 -4.970 13.347 1.00 90.81 80 ARG A O 1
ATOM 579 N N . LEU A 1 81 ? 2.569 -5.153 11.166 1.00 90.62 81 LEU A N 1
ATOM 580 C CA . LEU A 1 81 ? 1.295 -4.434 11.262 1.00 90.62 81 LEU A CA 1
ATOM 581 C C . LEU A 1 81 ? 0.281 -5.190 12.134 1.00 90.62 81 LEU A C 1
ATOM 583 O O . LEU A 1 81 ? -0.435 -4.570 12.919 1.00 90.62 81 LEU A O 1
ATOM 587 N N . ASP A 1 82 ? 0.246 -6.520 12.046 1.00 89.75 82 ASP A N 1
ATOM 588 C CA . ASP A 1 82 ? -0.574 -7.361 12.924 1.00 89.75 82 ASP A CA 1
ATOM 589 C C . ASP A 1 82 ? -0.134 -7.253 14.391 1.00 89.75 82 ASP A C 1
ATOM 591 O O . ASP A 1 82 ? -0.978 -7.175 15.288 1.00 89.75 82 ASP A O 1
ATOM 595 N N . SER A 1 83 ? 1.178 -7.191 14.642 1.00 87.69 83 SER A N 1
ATOM 596 C CA . SER A 1 83 ? 1.735 -6.983 15.984 1.00 87.69 83 SER A CA 1
ATOM 597 C C . SER A 1 83 ? 1.334 -5.618 16.553 1.00 87.69 83 SER A C 1
ATOM 599 O O . SER A 1 83 ? 0.849 -5.551 17.681 1.00 87.69 83 SER A O 1
ATOM 601 N N . GLU A 1 84 ? 1.433 -4.545 15.760 1.00 87.12 84 GLU A N 1
ATOM 602 C CA . GLU A 1 84 ? 0.979 -3.201 16.155 1.00 87.12 84 GLU A CA 1
ATOM 603 C C . GLU A 1 84 ? -0.521 -3.185 16.497 1.00 87.12 84 GLU A C 1
ATOM 605 O O . GLU A 1 84 ? -0.933 -2.618 17.513 1.00 87.12 84 GLU A O 1
ATOM 610 N N . LEU A 1 85 ? -1.358 -3.851 15.693 1.00 87.25 85 LEU A N 1
ATOM 611 C CA . LEU A 1 85 ? -2.793 -3.948 15.965 1.00 87.25 85 LEU A CA 1
ATOM 612 C C . LEU A 1 85 ? -3.074 -4.707 17.272 1.00 87.25 85 LEU A C 1
ATOM 614 O O . LEU A 1 85 ? -3.953 -4.305 18.040 1.00 87.25 85 LEU A O 1
ATOM 618 N N . ALA A 1 86 ? -2.338 -5.789 17.535 1.00 85.88 86 ALA A N 1
ATOM 619 C CA . ALA A 1 86 ? -2.470 -6.580 18.754 1.00 85.88 86 ALA A CA 1
ATOM 620 C C . ALA A 1 86 ? -2.041 -5.793 20.002 1.00 85.88 86 ALA A C 1
ATOM 622 O O . ALA A 1 86 ? -2.737 -5.817 21.020 1.00 85.88 86 ALA A O 1
ATOM 623 N N . GLU A 1 87 ? -0.943 -5.041 19.927 1.00 84.94 87 GLU A N 1
ATOM 624 C CA . GLU A 1 87 ? -0.515 -4.133 20.995 1.00 84.94 87 GLU A CA 1
ATOM 625 C C . GLU A 1 87 ? -1.587 -3.074 21.278 1.00 84.94 87 GLU A C 1
ATOM 627 O O . GLU A 1 87 ? -1.994 -2.880 22.426 1.00 84.94 87 GLU A O 1
ATOM 632 N N . ASN A 1 88 ? -2.145 -2.469 20.232 1.00 85.81 88 ASN A N 1
ATOM 633 C CA . ASN A 1 88 ? -3.196 -1.464 20.368 1.00 85.81 88 ASN A CA 1
ATOM 634 C C . ASN A 1 88 ? -4.510 -2.045 20.909 1.00 85.81 88 ASN A C 1
ATOM 636 O O . ASN A 1 88 ? -5.218 -1.380 21.675 1.00 85.81 88 ASN A O 1
ATOM 640 N N . ALA A 1 89 ? -4.816 -3.303 20.584 1.00 85.44 89 ALA A N 1
ATOM 641 C CA . ALA A 1 89 ? -5.944 -4.032 21.156 1.00 85.44 89 ALA A CA 1
ATOM 642 C C . ALA A 1 89 ? -5.773 -4.213 22.671 1.00 85.44 89 ALA A C 1
ATOM 644 O O . ALA A 1 89 ? -6.718 -3.992 23.437 1.00 85.44 89 ALA A O 1
ATOM 645 N N . ASN A 1 90 ? -4.553 -4.545 23.107 1.00 84.94 90 ASN A N 1
ATOM 646 C CA . ASN A 1 90 ? -4.210 -4.687 24.519 1.00 84.94 90 ASN A CA 1
ATOM 647 C C . ASN A 1 90 ? -4.320 -3.350 25.260 1.00 84.94 90 ASN A C 1
ATOM 649 O O . ASN A 1 90 ? -4.942 -3.291 26.320 1.00 84.94 90 ASN A O 1
ATOM 653 N N . VAL A 1 91 ? -3.790 -2.262 24.687 1.00 83.62 91 VAL A N 1
ATOM 654 C CA . VAL A 1 91 ? -3.843 -0.921 25.300 1.00 83.62 91 VAL A CA 1
ATOM 655 C C . VAL A 1 91 ? -5.284 -0.423 25.447 1.00 83.62 91 VAL A C 1
ATOM 657 O O . VAL A 1 91 ? -5.640 0.152 26.475 1.00 83.62 91 VAL A O 1
ATOM 660 N N . LEU A 1 92 ? -6.141 -0.656 24.447 1.00 82.44 92 LEU A N 1
ATOM 661 C CA . LEU A 1 92 ? -7.557 -0.274 24.510 1.00 82.44 92 LEU A CA 1
ATOM 662 C C . LEU A 1 92 ? -8.421 -1.248 25.324 1.00 82.44 92 LEU A C 1
ATOM 664 O O . LEU A 1 92 ? -9.593 -0.944 25.571 1.00 82.44 92 LEU A O 1
ATOM 668 N N . GLY A 1 93 ? -7.880 -2.408 25.711 1.00 82.44 93 GLY A N 1
ATOM 669 C CA . GLY A 1 93 ? -8.620 -3.483 26.373 1.00 82.44 93 GLY A CA 1
ATOM 670 C C . GLY A 1 93 ? -9.764 -4.040 25.519 1.00 82.44 93 GLY A C 1
ATOM 671 O O . GLY A 1 93 ? -10.770 -4.506 26.055 1.00 82.44 93 GLY A O 1
ATOM 672 N N . LYS A 1 94 ? -9.660 -3.937 24.189 1.00 83.19 94 LYS A N 1
ATOM 673 C CA . LYS A 1 94 ? -10.691 -4.354 23.227 1.00 83.19 94 LYS A CA 1
ATOM 674 C C . LYS A 1 94 ? -10.050 -5.149 22.106 1.00 83.19 94 LYS A C 1
ATOM 676 O O . LYS A 1 94 ? -9.057 -4.714 21.543 1.00 83.19 94 LYS A O 1
ATOM 681 N N . ALA A 1 95 ? -10.674 -6.259 21.719 1.00 81.88 95 ALA A N 1
ATOM 682 C CA . ALA A 1 95 ? -10.243 -7.023 20.554 1.00 81.88 95 ALA A CA 1
ATOM 683 C C . ALA A 1 95 ? -10.419 -6.185 19.274 1.00 81.88 95 ALA A C 1
ATOM 685 O O . ALA A 1 95 ? -11.544 -5.989 18.806 1.00 81.88 95 ALA A O 1
ATOM 686 N N . LEU A 1 96 ? -9.312 -5.681 18.726 1.00 84.44 96 LEU A N 1
ATOM 687 C CA . LEU A 1 96 ? -9.280 -5.020 17.425 1.00 84.44 96 LEU A CA 1
ATOM 688 C C . LEU A 1 96 ? -9.101 -6.062 16.325 1.00 84.44 96 LEU A C 1
ATOM 690 O O . LEU A 1 96 ? -8.437 -7.081 16.502 1.00 84.44 96 LEU A O 1
ATOM 694 N N . LYS A 1 97 ? -9.723 -5.795 15.182 1.00 87.25 97 LYS A N 1
ATOM 695 C CA . LYS A 1 97 ? -9.575 -6.574 13.957 1.00 87.25 97 LYS A CA 1
ATOM 696 C C . LYS A 1 97 ? -9.503 -5.599 12.799 1.00 87.25 97 LYS A C 1
ATOM 698 O O . LYS A 1 97 ? -10.174 -4.566 12.838 1.00 87.25 97 LYS A O 1
ATOM 703 N N . TRP A 1 98 ? -8.758 -5.965 11.767 1.00 87.88 98 TRP A N 1
ATOM 704 C CA . TRP A 1 98 ? -8.774 -5.234 10.510 1.00 87.88 98 TRP A CA 1
ATOM 705 C C . TRP A 1 98 ? -10.191 -5.148 9.952 1.00 87.88 98 TRP A C 1
ATOM 707 O O . TRP A 1 98 ? -10.932 -6.135 9.915 1.00 87.88 98 TRP A O 1
ATOM 717 N N . SER A 1 99 ? -10.571 -3.956 9.504 1.00 89.31 99 SER A N 1
ATOM 718 C CA . SER A 1 99 ? -11.770 -3.803 8.690 1.00 89.31 99 SER A CA 1
ATOM 719 C C . SER A 1 99 ? -11.583 -4.499 7.339 1.00 89.31 99 SER A C 1
ATOM 721 O O . SER A 1 99 ? -10.467 -4.627 6.840 1.00 89.31 99 SER A O 1
ATOM 723 N N . ALA A 1 100 ? -12.683 -4.879 6.683 1.00 86.25 100 ALA A N 1
ATOM 724 C CA . ALA A 1 100 ? -12.622 -5.493 5.352 1.00 86.25 100 ALA A CA 1
ATOM 725 C C . ALA A 1 100 ? -11.863 -4.624 4.327 1.00 86.25 100 ALA A C 1
ATOM 727 O O . ALA A 1 100 ? -11.174 -5.144 3.450 1.00 86.25 100 ALA A O 1
ATOM 728 N N . SER A 1 101 ? -11.963 -3.295 4.449 1.00 85.62 101 SER A N 1
ATOM 729 C CA . SER A 1 101 ? -11.198 -2.357 3.625 1.00 85.62 101 SER A CA 1
ATOM 730 C C . SER A 1 101 ? -9.700 -2.395 3.912 1.00 85.62 101 SER A C 1
ATOM 732 O O . SER A 1 101 ? -8.916 -2.340 2.971 1.00 85.62 101 SER A O 1
ATOM 734 N N . GLU A 1 102 ? -9.294 -2.492 5.177 1.00 89.94 102 GLU A N 1
ATOM 735 C CA . GLU A 1 102 ? -7.877 -2.559 5.550 1.00 89.94 102 GLU A CA 1
ATOM 736 C C . GLU A 1 102 ? -7.269 -3.888 5.129 1.00 89.94 102 GLU A C 1
ATOM 738 O O . GLU A 1 102 ? -6.202 -3.881 4.531 1.00 89.94 102 GLU A O 1
ATOM 743 N N . THR A 1 103 ? -7.983 -5.003 5.300 1.00 90.81 103 THR A N 1
ATOM 744 C CA . THR A 1 103 ? -7.545 -6.306 4.783 1.00 90.81 103 THR A CA 1
ATOM 745 C C . THR A 1 103 ? -7.307 -6.259 3.273 1.00 90.81 103 THR A C 1
ATOM 747 O O . THR A 1 103 ? -6.266 -6.694 2.798 1.00 90.81 103 THR A O 1
ATOM 750 N N . ALA A 1 104 ? -8.219 -5.658 2.501 1.00 90.81 104 ALA A N 1
ATOM 751 C CA . ALA A 1 104 ? -8.027 -5.512 1.057 1.00 90.81 104 ALA A CA 1
ATOM 752 C C . ALA A 1 104 ? -6.832 -4.605 0.696 1.00 90.81 104 ALA A C 1
ATOM 754 O O . ALA A 1 104 ? -6.182 -4.818 -0.328 1.00 90.81 104 ALA A O 1
ATOM 755 N N . ILE A 1 105 ? -6.545 -3.587 1.515 1.00 92.75 105 ILE A N 1
ATOM 756 C CA . ILE A 1 105 ? -5.374 -2.721 1.338 1.00 92.75 105 ILE A CA 1
ATOM 757 C C . ILE A 1 105 ? -4.087 -3.476 1.684 1.00 92.75 105 ILE A C 1
ATOM 759 O O . ILE A 1 105 ? -3.124 -3.338 0.938 1.00 92.75 105 ILE A O 1
ATOM 763 N N . LEU A 1 106 ? -4.067 -4.280 2.749 1.00 92.44 106 LEU A N 1
ATOM 764 C CA . LEU A 1 106 ? -2.918 -5.097 3.154 1.00 92.44 106 LEU A CA 1
ATOM 765 C C . LEU A 1 106 ? -2.523 -6.093 2.058 1.00 92.44 106 LEU A C 1
ATOM 767 O O . LEU A 1 106 ? -1.362 -6.129 1.657 1.00 92.44 106 LEU A O 1
ATOM 771 N N . GLU A 1 107 ? -3.498 -6.801 1.488 1.00 92.62 107 GLU A N 1
ATOM 772 C CA . GLU A 1 107 ? -3.285 -7.687 0.334 1.00 92.62 107 GLU A CA 1
ATOM 773 C C . GLU A 1 107 ? -2.716 -6.923 -0.872 1.00 92.62 107 GLU A C 1
ATOM 775 O O . GLU A 1 107 ? -1.762 -7.352 -1.518 1.00 92.62 107 GLU A O 1
ATOM 780 N N . LEU A 1 108 ? -3.258 -5.734 -1.160 1.00 94.06 108 LEU A N 1
ATOM 781 C CA . LEU A 1 108 ? -2.755 -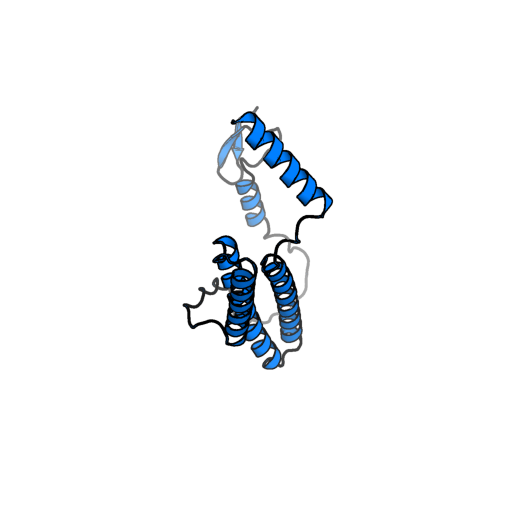4.897 -2.249 1.00 94.06 108 LEU A CA 1
ATOM 782 C C . LEU A 1 108 ? -1.328 -4.387 -1.981 1.00 94.06 108 LEU A C 1
ATOM 784 O O . LEU A 1 108 ? -0.540 -4.255 -2.920 1.00 94.06 108 LEU A O 1
ATOM 788 N N . VAL A 1 109 ? -0.989 -4.080 -0.728 1.00 95.06 109 VAL A N 1
ATOM 789 C CA . VAL A 1 109 ? 0.368 -3.697 -0.317 1.00 95.06 109 VAL A CA 1
ATOM 790 C C . VAL A 1 109 ? 1.322 -4.864 -0.541 1.00 95.06 109 VAL A C 1
ATOM 792 O O . VAL A 1 109 ? 2.356 -4.663 -1.176 1.00 95.06 109 VAL A O 1
ATOM 795 N N . ALA A 1 110 ? 0.958 -6.069 -0.106 1.00 92.94 110 ALA A N 1
ATOM 796 C CA . ALA A 1 110 ? 1.775 -7.264 -0.273 1.00 92.94 110 ALA A CA 1
ATOM 797 C C . ALA A 1 110 ? 2.039 -7.580 -1.756 1.00 92.94 110 ALA A C 1
ATOM 799 O O . ALA A 1 110 ? 3.198 -7.669 -2.165 1.00 92.94 110 ALA A O 1
ATOM 800 N N . ASP A 1 111 ? 0.995 -7.573 -2.593 1.00 93.88 111 ASP A N 1
ATOM 801 C CA . ASP A 1 111 ? 1.110 -7.697 -4.056 1.00 93.88 111 ASP A CA 1
ATOM 802 C C . ASP A 1 111 ? 2.052 -6.638 -4.665 1.00 93.88 111 ASP A C 1
ATOM 804 O O . ASP A 1 111 ? 2.804 -6.891 -5.614 1.00 93.88 111 ASP A O 1
ATOM 808 N N . THR A 1 112 ? 1.999 -5.411 -4.141 1.00 94.69 112 THR A N 1
ATOM 809 C CA . THR A 1 112 ? 2.814 -4.294 -4.632 1.00 94.69 112 THR A CA 1
ATOM 810 C C . THR A 1 112 ? 4.288 -4.464 -4.245 1.00 94.69 112 THR A C 1
ATOM 812 O O . THR A 1 112 ? 5.169 -4.164 -5.056 1.00 94.69 112 THR A O 1
ATOM 815 N N . ILE A 1 113 ? 4.573 -4.985 -3.048 1.00 95.62 113 ILE A N 1
ATOM 816 C CA . ILE A 1 113 ? 5.933 -5.310 -2.592 1.00 95.62 113 ILE A CA 1
ATOM 817 C C . ILE A 1 113 ? 6.500 -6.481 -3.398 1.00 95.62 113 ILE A C 1
ATOM 819 O O . ILE A 1 113 ? 7.630 -6.387 -3.878 1.00 95.62 113 ILE A O 1
ATOM 823 N N . ASP A 1 114 ? 5.710 -7.526 -3.651 1.00 94.19 114 ASP A N 1
ATOM 824 C CA . ASP A 1 114 ? 6.124 -8.650 -4.501 1.00 94.19 114 ASP A CA 1
ATOM 825 C C . ASP A 1 114 ? 6.553 -8.164 -5.886 1.00 94.19 114 ASP A C 1
ATOM 827 O O . ASP A 1 114 ? 7.621 -8.519 -6.403 1.00 94.19 114 ASP A O 1
ATOM 831 N N . ARG A 1 115 ? 5.743 -7.274 -6.473 1.00 93.75 115 ARG A N 1
ATOM 832 C CA . ARG A 1 115 ? 6.044 -6.673 -7.771 1.00 93.75 115 ARG A CA 1
ATOM 833 C C . ARG A 1 115 ? 7.301 -5.807 -7.728 1.00 93.75 115 ARG A C 1
ATOM 835 O O . ARG A 1 115 ? 8.075 -5.826 -8.688 1.00 93.75 115 ARG A O 1
ATOM 842 N N . ARG A 1 116 ? 7.523 -5.069 -6.637 1.00 95.38 116 ARG A N 1
ATOM 843 C CA . ARG A 1 116 ? 8.752 -4.296 -6.414 1.00 95.38 116 ARG A CA 1
ATOM 844 C C . ARG A 1 116 ? 9.973 -5.211 -6.415 1.00 95.38 116 ARG A C 1
ATOM 846 O O . ARG A 1 116 ? 10.914 -4.950 -7.158 1.00 95.38 116 ARG A O 1
ATOM 853 N N . GLY A 1 117 ? 9.92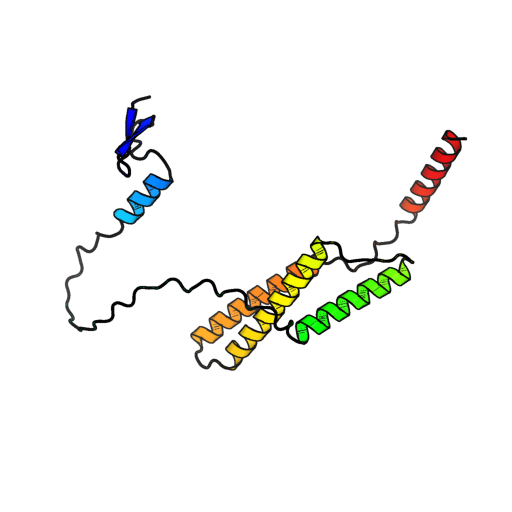8 -6.304 -5.654 1.00 94.00 117 GLY A N 1
ATOM 854 C CA . GLY A 1 117 ? 11.020 -7.273 -5.565 1.00 94.00 117 GLY A CA 1
ATOM 855 C C . GLY A 1 117 ? 11.311 -7.979 -6.895 1.00 94.00 117 GLY A C 1
ATOM 856 O O . GLY A 1 117 ? 12.465 -8.255 -7.221 1.00 94.00 117 GLY A O 1
ATOM 857 N N . GLU A 1 118 ? 10.291 -8.251 -7.715 1.00 93.19 118 GLU A N 1
ATOM 858 C CA . GLU A 1 118 ? 10.490 -8.741 -9.088 1.00 93.19 118 GLU A CA 1
ATOM 859 C C . GLU A 1 118 ? 11.221 -7.706 -9.959 1.00 93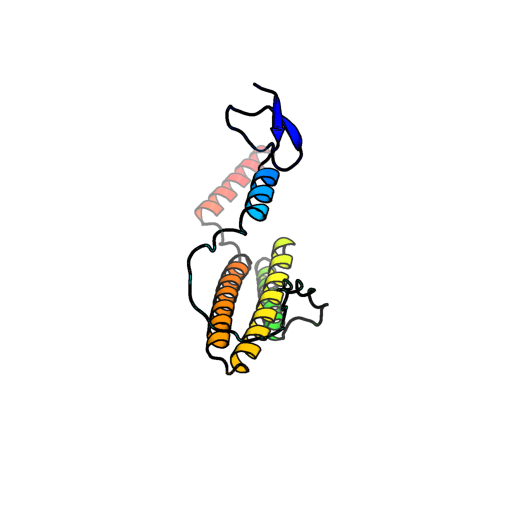.19 118 GLU A C 1
ATOM 861 O O . GLU A 1 118 ? 12.214 -8.034 -10.610 1.00 93.19 118 GLU A O 1
ATOM 866 N N . LEU A 1 119 ? 10.763 -6.450 -9.961 1.00 94.06 119 LEU A N 1
ATOM 867 C CA . LEU A 1 119 ? 11.358 -5.392 -10.783 1.00 94.06 119 LEU A CA 1
ATOM 868 C C . LEU A 1 119 ? 12.763 -5.008 -10.328 1.00 94.06 119 LEU A C 1
ATOM 870 O O . LEU A 1 119 ? 13.601 -4.699 -11.172 1.00 94.06 119 LEU A O 1
ATOM 874 N N . GLN A 1 120 ? 13.036 -5.064 -9.027 1.00 94.81 120 GLN A N 1
ATOM 875 C CA . GLN A 1 120 ? 14.361 -4.804 -8.481 1.00 94.81 120 GLN A CA 1
ATOM 876 C C . GLN A 1 120 ? 15.365 -5.869 -8.935 1.00 94.81 120 GLN A C 1
ATOM 878 O O . GLN A 1 120 ? 16.424 -5.523 -9.454 1.00 94.81 120 GLN A O 1
ATOM 883 N N . ARG A 1 121 ? 14.989 -7.154 -8.883 1.00 94.88 121 ARG A N 1
ATOM 884 C CA . ARG A 1 121 ? 15.817 -8.241 -9.433 1.00 94.88 121 ARG A CA 1
ATOM 885 C C . ARG A 1 121 ? 16.093 -8.053 -10.925 1.00 94.88 121 ARG A C 1
ATOM 887 O O . ARG A 1 121 ? 17.226 -8.221 -11.366 1.00 94.88 121 ARG A O 1
ATOM 894 N N . LEU A 1 122 ? 15.079 -7.659 -11.700 1.00 94.19 122 LEU A N 1
ATOM 895 C CA . LEU A 1 122 ? 15.243 -7.372 -13.130 1.00 94.19 122 LEU A CA 1
ATOM 896 C C . LEU A 1 122 ? 16.146 -6.160 -13.387 1.00 94.19 122 LEU A C 1
ATOM 898 O O . LEU A 1 122 ? 16.925 -6.166 -14.341 1.00 94.19 122 LEU A O 1
ATOM 902 N N . TYR A 1 123 ? 16.045 -5.124 -12.555 1.00 94.94 123 TYR A N 1
ATOM 903 C CA . TYR A 1 123 ? 16.878 -3.927 -12.641 1.00 94.94 123 TYR A CA 1
ATOM 904 C C . TYR A 1 123 ? 18.354 -4.260 -12.407 1.00 94.94 123 TYR A C 1
ATOM 906 O O . TYR A 1 123 ? 19.213 -3.787 -13.147 1.00 94.94 123 TYR A O 1
ATOM 914 N N . GLU A 1 124 ? 18.637 -5.111 -11.422 1.00 94.12 124 GLU A N 1
ATOM 915 C CA . GLU A 1 124 ? 19.990 -5.561 -11.092 1.00 94.12 124 GLU A CA 1
ATOM 916 C C . GLU A 1 124 ? 20.568 -6.506 -12.154 1.00 94.12 124 GLU A C 1
ATOM 918 O O . GLU A 1 124 ? 21.754 -6.423 -12.471 1.00 94.12 124 GLU A O 1
ATOM 923 N N . SER A 1 125 ? 19.743 -7.373 -12.754 1.00 94.81 125 SER A N 1
ATOM 924 C CA . SER A 1 125 ? 20.205 -8.329 -13.770 1.00 94.81 125 SER A CA 1
ATOM 925 C C . SER A 1 125 ? 20.414 -7.718 -15.160 1.00 94.81 125 SER A C 1
ATOM 927 O O . SER A 1 125 ? 21.129 -8.281 -15.990 1.00 94.81 125 SER A O 1
ATOM 929 N N . THR A 1 126 ? 19.742 -6.605 -15.461 1.00 95.56 126 THR A N 1
ATOM 930 C CA . THR A 1 126 ? 19.728 -6.012 -16.803 1.00 95.56 126 THR A CA 1
ATOM 931 C C . THR A 1 126 ? 20.969 -5.157 -17.055 1.00 95.56 126 THR A C 1
ATOM 933 O O . THR A 1 126 ? 21.293 -4.270 -16.271 1.00 95.56 126 THR A O 1
ATOM 936 N N . LYS A 1 127 ? 21.617 -5.372 -18.208 1.00 94.12 127 LYS A N 1
ATOM 937 C CA . LYS A 1 127 ? 22.767 -4.574 -18.676 1.00 94.12 127 LYS A CA 1
ATOM 938 C C . LYS A 1 127 ? 22.410 -3.499 -19.713 1.00 94.12 127 LYS A C 1
ATOM 940 O O . LYS A 1 127 ? 23.263 -2.697 -20.057 1.00 94.12 127 LYS A O 1
ATOM 945 N N . ASP A 1 128 ? 21.179 -3.497 -20.227 1.00 95.00 128 ASP A N 1
ATOM 946 C CA . ASP A 1 128 ? 20.682 -2.444 -21.121 1.00 95.00 128 ASP A CA 1
ATOM 947 C C . ASP A 1 128 ? 20.281 -1.198 -20.319 1.00 95.00 128 ASP A C 1
ATOM 949 O O . ASP A 1 128 ? 19.313 -1.222 -19.549 1.00 95.00 128 ASP A O 1
ATOM 953 N N . ASP A 1 129 ? 20.992 -0.093 -20.542 1.00 95.38 129 ASP A N 1
ATOM 954 C CA . ASP A 1 129 ? 20.773 1.188 -19.868 1.00 95.38 129 ASP A CA 1
ATOM 955 C C . ASP A 1 129 ? 19.362 1.739 -20.091 1.00 95.38 129 ASP A C 1
ATOM 957 O O . ASP A 1 129 ? 18.738 2.287 -19.175 1.00 95.38 129 ASP A O 1
ATOM 961 N N . LYS A 1 130 ? 18.807 1.564 -21.296 1.00 95.25 130 LYS A N 1
ATOM 962 C CA . LYS A 1 130 ? 17.475 2.086 -21.618 1.00 95.25 130 LYS A CA 1
ATOM 963 C C . LYS A 1 130 ? 16.397 1.348 -20.835 1.00 95.25 130 LYS A C 1
ATOM 965 O O . LYS A 1 130 ? 15.460 1.971 -20.327 1.00 95.25 130 LYS A O 1
ATOM 970 N N . LEU A 1 131 ? 16.510 0.026 -20.740 1.00 94.44 131 LEU A N 1
ATOM 971 C CA . 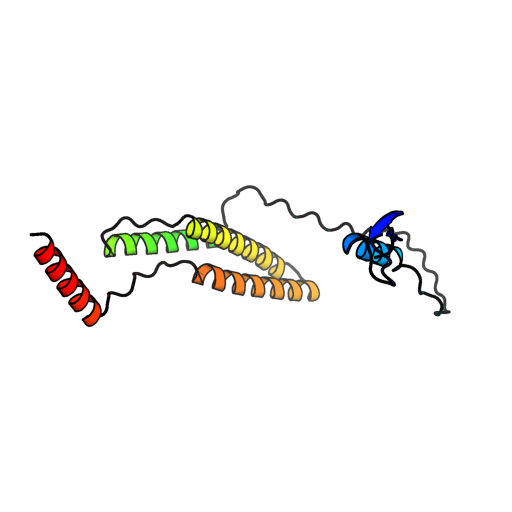LEU A 1 131 ? 15.608 -0.788 -19.935 1.00 94.44 131 LEU A CA 1
ATOM 972 C C . LEU A 1 131 ? 15.794 -0.506 -18.439 1.00 94.44 131 LEU A C 1
ATOM 974 O O . LEU A 1 131 ? 14.803 -0.351 -17.725 1.00 94.44 131 LEU A O 1
ATOM 978 N N . ARG A 1 132 ? 17.036 -0.333 -17.983 1.00 94.50 132 ARG A N 1
ATOM 979 C CA . ARG A 1 132 ? 17.359 0.020 -16.597 1.00 94.50 132 ARG A CA 1
ATOM 980 C C . ARG A 1 132 ? 16.704 1.339 -16.168 1.00 94.50 132 ARG A C 1
ATOM 982 O O . ARG A 1 132 ? 16.093 1.398 -15.101 1.00 94.50 132 ARG A O 1
ATOM 989 N N . LEU A 1 133 ? 16.726 2.369 -17.018 1.00 96.62 133 LEU A N 1
ATOM 990 C CA . LEU A 1 133 ? 16.035 3.639 -16.756 1.00 96.62 133 LEU A CA 1
ATOM 991 C C . LEU A 1 133 ? 14.511 3.481 -16.651 1.00 96.62 133 LEU A C 1
ATOM 993 O O . LEU A 1 133 ? 13.887 4.094 -15.784 1.00 96.62 133 LEU A O 1
ATOM 997 N N . LYS A 1 134 ? 13.900 2.642 -17.497 1.00 96.31 134 LYS A N 1
ATOM 998 C CA . LYS A 1 134 ? 12.457 2.357 -17.423 1.00 96.31 134 LYS A CA 1
ATOM 999 C C . LYS A 1 134 ? 12.092 1.641 -16.126 1.00 96.31 134 LYS A C 1
ATOM 1001 O O . LYS A 1 134 ? 11.143 2.042 -15.461 1.00 96.31 134 LYS A O 1
ATOM 1006 N N . LEU A 1 135 ? 12.868 0.627 -15.748 1.00 96.94 135 LEU A N 1
ATOM 1007 C CA . LEU A 1 135 ? 12.674 -0.111 -14.500 1.00 96.94 135 LEU A CA 1
ATOM 1008 C C . LEU A 1 135 ? 12.824 0.804 -13.275 1.00 96.94 135 LEU A C 1
ATOM 1010 O O . LEU A 1 135 ? 11.995 0.737 -12.374 1.00 96.94 135 LEU A O 1
ATOM 1014 N N . ALA A 1 136 ? 13.798 1.720 -13.273 1.00 95.75 136 ALA A N 1
ATOM 1015 C CA . ALA A 1 136 ? 13.933 2.726 -12.215 1.00 95.75 136 ALA A CA 1
ATOM 1016 C C . ALA A 1 136 ? 12.706 3.650 -12.112 1.00 95.75 136 ALA A C 1
ATOM 1018 O O . ALA A 1 136 ? 12.296 4.020 -11.012 1.00 95.75 136 ALA A O 1
ATOM 1019 N N . GLY A 1 137 ? 12.108 4.021 -13.249 1.00 97.69 137 GLY A N 1
ATOM 1020 C CA . GLY A 1 137 ? 10.857 4.778 -13.277 1.00 97.69 137 GLY A CA 1
ATOM 1021 C C . GLY A 1 137 ? 9.704 4.018 -12.620 1.00 97.69 137 GLY A C 1
ATOM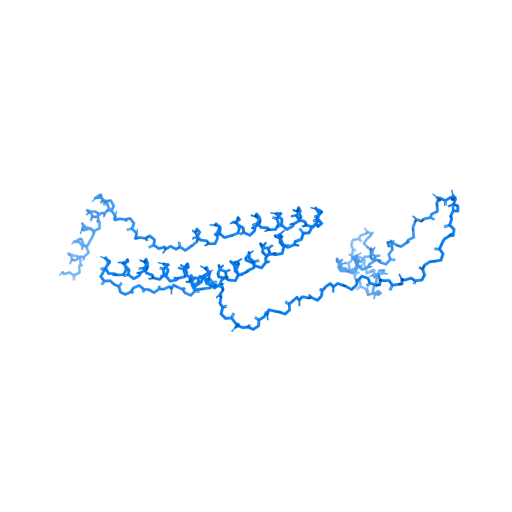 1022 O O . GLY A 1 137 ? 9.029 4.561 -11.748 1.00 97.69 137 GLY A O 1
ATOM 1023 N N . GLU A 1 138 ? 9.522 2.749 -12.986 1.00 96.75 138 GLU A N 1
ATOM 1024 C CA . GLU A 1 138 ? 8.485 1.886 -12.404 1.00 96.75 138 GLU A CA 1
ATOM 1025 C C . GLU A 1 138 ? 8.699 1.647 -10.901 1.00 96.75 138 GLU A C 1
ATOM 1027 O O . GLU A 1 138 ? 7.740 1.702 -10.132 1.00 96.75 138 GLU A O 1
ATOM 1032 N N . LEU A 1 139 ? 9.946 1.455 -10.455 1.00 96.75 139 LEU A N 1
ATOM 1033 C CA . LEU A 1 139 ? 10.274 1.299 -9.033 1.00 96.75 139 LEU A CA 1
ATOM 1034 C C . LEU A 1 139 ? 9.846 2.525 -8.214 1.00 96.75 139 LEU A C 1
ATOM 1036 O O . LEU A 1 139 ? 9.165 2.370 -7.204 1.00 96.75 139 LEU A O 1
ATOM 1040 N N . ARG A 1 140 ? 10.126 3.744 -8.693 1.00 97.12 140 ARG A N 1
ATOM 1041 C CA . ARG A 1 140 ? 9.685 4.984 -8.024 1.00 97.12 140 ARG A CA 1
ATOM 1042 C C . ARG A 1 140 ? 8.164 5.127 -7.986 1.00 97.12 140 ARG A C 1
ATOM 1044 O O . ARG A 1 140 ? 7.607 5.620 -7.005 1.00 97.12 140 ARG A O 1
ATOM 1051 N N . LEU A 1 141 ? 7.471 4.715 -9.051 1.00 96.75 141 LEU A N 1
ATOM 1052 C CA . LEU A 1 141 ? 6.004 4.732 -9.087 1.00 96.75 141 LEU A CA 1
ATOM 1053 C C . LEU A 1 141 ? 5.409 3.766 -8.059 1.00 96.75 141 LEU A C 1
ATOM 1055 O O . LEU A 1 141 ? 4.425 4.112 -7.398 1.00 96.75 141 LEU A O 1
ATOM 1059 N N . ILE A 1 142 ? 6.023 2.592 -7.907 1.00 96.50 142 ILE A N 1
ATOM 1060 C CA . ILE A 1 142 ? 5.656 1.596 -6.902 1.00 96.50 142 ILE A CA 1
ATOM 1061 C C . ILE A 1 142 ? 5.920 2.118 -5.492 1.00 96.50 142 ILE A C 1
ATOM 1063 O O . ILE A 1 142 ? 5.021 2.053 -4.661 1.00 96.50 142 ILE A O 1
ATOM 1067 N N . GLU A 1 143 ? 7.088 2.699 -5.226 1.00 95.44 143 GLU A N 1
ATOM 1068 C CA . GLU A 1 143 ? 7.410 3.295 -3.922 1.00 95.44 143 GLU A CA 1
ATOM 1069 C C . GLU A 1 143 ? 6.389 4.370 -3.537 1.00 95.44 143 GLU A C 1
ATOM 1071 O O . GLU A 1 143 ? 5.814 4.334 -2.450 1.00 95.44 143 GLU A O 1
ATOM 1076 N N . ALA A 1 144 ? 6.057 5.267 -4.469 1.00 96.94 144 ALA A N 1
ATOM 1077 C CA . ALA A 1 144 ? 5.044 6.287 -4.232 1.00 96.94 144 ALA A CA 1
ATOM 1078 C C . ALA A 1 144 ? 3.643 5.682 -4.009 1.00 96.94 144 ALA A C 1
ATOM 1080 O O . ALA A 1 144 ? 2.841 6.225 -3.244 1.00 96.94 144 ALA A O 1
ATOM 1081 N N . ALA A 1 145 ? 3.311 4.579 -4.689 1.00 95.25 145 ALA A N 1
ATOM 1082 C CA . ALA A 1 145 ? 2.055 3.864 -4.474 1.00 95.25 145 ALA A CA 1
ATOM 1083 C C . ALA A 1 145 ? 2.009 3.199 -3.095 1.00 95.25 145 ALA A C 1
ATOM 1085 O O . ALA A 1 145 ? 1.000 3.349 -2.407 1.00 95.25 145 ALA A O 1
ATOM 1086 N N . LEU A 1 146 ? 3.100 2.558 -2.668 1.00 94.81 146 LEU A N 1
ATOM 1087 C CA . LEU A 1 146 ? 3.236 1.959 -1.342 1.00 94.81 146 LEU A CA 1
ATOM 1088 C C . LEU A 1 146 ? 3.037 3.001 -0.246 1.00 94.81 146 LEU A C 1
ATOM 1090 O O . LEU A 1 146 ? 2.187 2.799 0.616 1.00 94.81 146 LEU A O 1
ATOM 1094 N N . SER A 1 147 ? 3.704 4.157 -0.324 1.00 94.56 147 SER A N 1
ATOM 1095 C CA . SER A 1 147 ? 3.519 5.233 0.660 1.00 94.56 147 SER A CA 1
ATOM 1096 C C . SER A 1 147 ? 2.055 5.673 0.778 1.00 94.56 147 SER A C 1
ATOM 1098 O O . SER A 1 147 ? 1.552 5.884 1.879 1.00 94.56 147 SER A O 1
ATOM 1100 N N . ARG A 1 148 ? 1.332 5.770 -0.347 1.00 95.38 148 ARG A N 1
ATOM 1101 C CA . ARG A 1 148 ? -0.095 6.143 -0.354 1.00 95.38 148 ARG A CA 1
ATOM 1102 C C . ARG A 1 148 ? -1.018 5.050 0.179 1.00 95.38 148 ARG A C 1
ATOM 1104 O O . ARG A 1 148 ? -2.090 5.378 0.679 1.00 95.38 148 ARG A O 1
ATOM 1111 N N . LEU A 1 149 ? -0.670 3.779 -0.006 1.00 93.81 149 LEU A N 1
ATOM 1112 C CA . LEU A 1 149 ? -1.449 2.655 0.514 1.00 93.81 149 LEU A CA 1
ATOM 1113 C C . LEU A 1 149 ? -1.244 2.510 2.020 1.00 93.81 149 LEU A C 1
ATOM 1115 O O . LEU A 1 149 ? -2.227 2.430 2.749 1.00 93.81 149 LEU A O 1
ATOM 1119 N N . LEU A 1 150 ? 0.007 2.578 2.477 1.00 91.88 150 LEU A N 1
ATOM 1120 C CA . LEU A 1 150 ? 0.355 2.510 3.895 1.00 91.88 150 LEU A CA 1
ATOM 1121 C C . LEU A 1 150 ? -0.276 3.658 4.687 1.00 91.88 150 LEU A C 1
ATOM 1123 O O . LEU A 1 150 ? -0.848 3.419 5.740 1.00 91.88 150 LEU A O 1
ATOM 1127 N N . ALA A 1 151 ? -0.314 4.874 4.132 1.00 91.94 151 ALA A N 1
ATOM 1128 C CA . ALA A 1 151 ? -0.976 6.015 4.772 1.00 91.94 151 ALA A CA 1
ATOM 1129 C C . ALA A 1 151 ? -2.494 5.836 4.997 1.00 91.94 151 ALA A C 1
ATOM 1131 O O . ALA A 1 151 ? -3.110 6.628 5.708 1.00 91.94 151 ALA A O 1
ATOM 1132 N N . LYS A 1 152 ? -3.133 4.848 4.355 1.00 90.69 152 LYS A N 1
ATOM 1133 C CA . LYS A 1 152 ? -4.563 4.553 4.548 1.00 90.69 152 LYS A CA 1
ATOM 1134 C C . LYS A 1 152 ? -4.821 3.551 5.668 1.00 90.69 152 LYS A C 1
ATOM 1136 O O . LYS A 1 152 ? -5.967 3.450 6.100 1.00 90.69 152 LYS A O 1
ATOM 1141 N N . ILE A 1 153 ? -3.801 2.810 6.091 1.00 88.94 153 ILE A N 1
ATOM 1142 C CA . ILE A 1 153 ? -3.900 1.842 7.178 1.00 88.94 153 ILE A CA 1
ATOM 1143 C C . ILE A 1 153 ? -3.813 2.631 8.481 1.00 88.94 153 ILE A C 1
ATOM 1145 O O . ILE A 1 153 ? -2.855 3.367 8.701 1.00 88.94 153 ILE A O 1
ATOM 1149 N N . LYS A 1 154 ? -4.843 2.524 9.320 1.00 80.25 154 LYS A N 1
ATOM 1150 C CA . LYS A 1 154 ? -4.915 3.258 10.584 1.00 80.25 154 LYS A CA 1
ATOM 1151 C C . LYS A 1 154 ? -4.577 2.310 11.722 1.00 80.25 154 LYS A C 1
ATOM 1153 O O . LYS A 1 154 ? -5.468 1.671 12.272 1.00 80.25 154 LYS A O 1
ATOM 1158 N N . THR A 1 155 ? -3.298 2.217 12.062 1.00 74.00 155 THR A N 1
ATOM 1159 C CA . THR A 1 155 ? -2.874 1.498 13.268 1.00 74.00 155 THR A CA 1
ATOM 1160 C C . THR A 1 155 ? -2.942 2.379 14.509 1.00 74.00 155 THR A C 1
ATOM 1162 O O . THR A 1 155 ? -3.168 1.846 15.587 1.00 74.00 155 THR A O 1
ATOM 1165 N N . ASP A 1 156 ? -2.840 3.705 14.374 1.00 69.31 156 ASP A N 1
ATOM 1166 C CA . ASP A 1 156 ? -2.773 4.625 15.513 1.00 69.31 156 ASP A CA 1
ATOM 1167 C C . ASP A 1 156 ? -3.987 4.551 16.454 1.00 69.31 156 ASP A C 1
ATOM 1169 O O . ASP A 1 156 ? -5.152 4.564 16.036 1.00 69.31 156 ASP A O 1
ATOM 1173 N N . LEU A 1 157 ? -3.702 4.562 17.761 1.00 66.25 157 LEU A N 1
ATOM 1174 C CA . LEU A 1 157 ? -4.717 4.753 18.792 1.00 66.25 157 LEU A CA 1
ATOM 1175 C C . LEU A 1 157 ? -5.400 6.114 18.581 1.00 66.25 157 LEU A C 1
ATOM 1177 O O . LEU A 1 157 ? -4.702 7.117 18.409 1.00 66.25 157 LEU A O 1
ATOM 1181 N N . PRO A 1 158 ? -6.744 6.199 18.639 1.00 69.06 158 PRO A N 1
ATOM 1182 C CA . PRO A 1 158 ? -7.408 7.488 18.545 1.00 69.06 158 PRO A CA 1
ATOM 1183 C C . PRO A 1 158 ? -6.888 8.409 19.648 1.00 69.06 158 PRO A C 1
ATOM 1185 O O . PRO A 1 158 ? -6.837 8.014 20.818 1.00 69.06 158 PRO A O 1
ATOM 1188 N N . GLU A 1 159 ? -6.516 9.634 19.269 1.00 73.75 159 GLU A N 1
ATOM 1189 C CA . GLU A 1 159 ? -6.001 10.614 20.217 1.00 73.75 159 GLU A CA 1
ATOM 1190 C C . GLU A 1 159 ? -7.005 10.780 21.369 1.00 73.75 159 GLU A C 1
ATOM 1192 O O . GLU A 1 159 ? -8.210 10.954 21.125 1.00 73.75 159 GLU A O 1
ATOM 1197 N N . PRO A 1 160 ? -6.557 10.680 22.636 1.00 69.06 160 PRO A N 1
ATOM 1198 C CA . PRO A 1 160 ? -7.464 10.780 23.760 1.00 69.06 160 PRO A CA 1
ATOM 1199 C C . PRO A 1 160 ? -8.201 12.123 23.698 1.00 69.06 160 PRO A C 1
ATOM 1201 O O . PRO A 1 160 ? -7.575 13.167 23.497 1.00 69.06 160 PRO A O 1
ATOM 1204 N N . PRO A 1 161 ? -9.531 12.141 23.902 1.00 78.00 161 PRO A N 1
ATOM 1205 C CA . PRO A 1 161 ? -10.299 13.368 23.790 1.00 78.00 161 PRO A CA 1
ATOM 1206 C C . PRO A 1 161 ? -9.746 14.440 24.732 1.00 78.00 161 PRO A C 1
ATOM 1208 O O . PRO A 1 161 ? -9.409 14.178 25.899 1.00 78.00 161 PRO A O 1
ATOM 1211 N N . SER A 1 162 ? -9.699 15.675 24.226 1.00 86.25 162 SER A N 1
ATOM 1212 C CA . SER A 1 162 ? -9.216 16.831 24.980 1.00 86.25 162 SER A CA 1
ATOM 1213 C C . SER A 1 162 ? -9.913 16.933 26.342 1.00 86.25 162 SER A C 1
ATOM 1215 O O . SER A 1 162 ? -11.056 16.495 26.521 1.00 86.25 162 SER A O 1
ATOM 1217 N N . ARG A 1 163 ? -9.238 17.518 27.342 1.00 86.00 163 ARG A N 1
ATOM 1218 C CA . ARG A 1 163 ? -9.809 17.684 28.697 1.00 86.00 163 ARG A CA 1
ATOM 1219 C C . ARG A 1 163 ? -11.187 18.358 28.654 1.00 86.00 163 ARG A C 1
ATOM 1221 O O . ARG A 1 163 ? -12.092 17.944 29.376 1.00 86.00 163 ARG A O 1
ATOM 1228 N N . THR A 1 164 ? -11.355 19.338 27.768 1.00 89.06 164 THR A N 1
ATOM 1229 C CA . THR A 1 164 ? -12.622 20.039 27.530 1.00 89.06 164 THR A CA 1
ATOM 1230 C C . THR A 1 164 ? -13.692 19.103 26.968 1.00 89.06 164 THR A C 1
ATOM 1232 O O . THR A 1 164 ? -14.797 19.062 27.506 1.00 89.06 164 THR A O 1
ATOM 1235 N N . SER A 1 165 ? -13.356 18.292 25.958 1.00 88.88 165 SER A N 1
ATOM 1236 C CA . SER A 1 165 ? -14.278 17.305 25.378 1.00 88.88 165 SER A CA 1
ATOM 1237 C C . SER A 1 165 ? -14.715 16.258 26.407 1.00 88.88 165 SER A C 1
ATOM 1239 O O . SER A 1 165 ? -15.903 15.963 26.525 1.00 88.88 165 SER A O 1
ATOM 1241 N N . ARG A 1 166 ? -13.782 15.751 27.226 1.00 87.50 166 ARG A N 1
ATOM 1242 C CA . ARG A 1 166 ? -14.098 14.807 28.314 1.00 87.50 166 ARG A CA 1
ATOM 1243 C C . ARG A 1 166 ? -15.067 15.404 29.333 1.00 87.50 166 ARG A C 1
ATOM 1245 O O . ARG A 1 166 ? -16.045 14.755 29.698 1.00 87.50 166 ARG A O 1
ATOM 1252 N N . LYS A 1 167 ? -14.837 16.651 29.760 1.00 91.38 167 LYS A N 1
ATOM 1253 C CA . LYS A 1 167 ? -15.720 17.349 30.709 1.00 91.38 167 LYS A CA 1
ATOM 1254 C C . LYS A 1 167 ? -17.114 17.584 30.117 1.00 91.38 167 LYS A C 1
ATOM 1256 O O . LYS A 1 167 ? -18.107 17.393 30.815 1.00 91.38 167 LYS A O 1
ATOM 1261 N N . ALA A 1 168 ? -17.190 17.950 28.838 1.00 90.81 168 ALA A N 1
ATOM 1262 C CA . ALA A 1 168 ? -18.455 18.135 28.135 1.00 90.81 168 ALA A CA 1
ATOM 1263 C C . ALA A 1 168 ? -19.244 16.821 28.008 1.00 90.81 168 ALA A C 1
ATOM 1265 O O . ALA A 1 168 ? -20.433 16.800 28.318 1.00 90.81 168 ALA A O 1
ATOM 1266 N N . GLN A 1 169 ? -18.588 15.715 27.635 1.00 88.12 169 GLN A N 1
ATOM 1267 C CA . GLN A 1 169 ? -19.220 14.391 27.563 1.00 88.12 169 GLN A CA 1
ATOM 1268 C C . GLN A 1 169 ? -19.739 13.922 28.927 1.00 88.12 169 GLN A C 1
ATOM 1270 O O . GLN A 1 169 ? -20.858 13.418 29.007 1.00 88.12 169 GLN A O 1
ATOM 1275 N N . ALA A 1 170 ? -18.966 14.117 30.001 1.00 89.44 170 ALA A N 1
ATOM 1276 C CA . ALA A 1 170 ? -19.398 13.782 31.357 1.00 89.44 170 ALA A CA 1
ATOM 1277 C C . ALA A 1 170 ? -20.630 14.599 31.776 1.00 89.44 170 ALA A C 1
ATOM 1279 O O . ALA A 1 170 ? -21.626 14.028 32.206 1.00 89.44 170 ALA A O 1
ATOM 1280 N N . ALA A 1 171 ? -20.602 15.920 31.571 1.00 91.31 171 ALA A N 1
ATOM 1281 C CA . ALA A 1 171 ? -21.735 16.788 31.886 1.00 91.31 171 ALA A CA 1
ATOM 1282 C C . ALA A 1 171 ? -22.982 16.445 31.057 1.00 91.31 171 ALA A C 1
ATOM 1284 O O . ALA A 1 171 ? -24.090 16.470 31.587 1.00 91.31 171 ALA A O 1
ATOM 1285 N N . ALA A 1 172 ? -22.812 16.111 29.774 1.00 90.44 172 ALA A N 1
ATOM 1286 C CA . ALA A 1 172 ? -23.903 15.652 28.927 1.00 90.44 172 ALA A CA 1
ATOM 1287 C C . ALA A 1 172 ? -24.510 14.356 29.480 1.00 90.44 172 ALA A C 1
ATOM 1289 O O . ALA A 1 172 ? -25.712 14.329 29.713 1.00 90.44 172 ALA A O 1
ATOM 1290 N N . ARG A 1 173 ? -23.696 13.331 29.773 1.00 91.19 173 ARG A N 1
ATOM 1291 C CA . ARG A 1 173 ? -24.169 12.069 30.373 1.00 91.19 173 ARG A CA 1
ATOM 1292 C C . ARG A 1 173 ? -24.960 12.308 31.657 1.00 91.19 173 ARG A C 1
ATOM 1294 O O . ARG A 1 173 ? -26.096 11.872 31.744 1.00 91.19 173 ARG A O 1
ATOM 1301 N N . THR A 1 174 ? -24.441 13.123 32.577 1.00 91.44 174 THR A N 1
ATOM 1302 C CA . THR A 1 174 ? -25.163 13.465 33.814 1.00 91.44 174 THR A CA 1
ATOM 1303 C C . THR A 1 174 ? -26.499 14.169 33.555 1.00 91.44 174 THR A C 1
ATOM 1305 O O . THR A 1 174 ? -27.449 13.964 34.303 1.00 91.44 174 THR A O 1
ATOM 1308 N N . ARG A 1 175 ? -26.600 15.016 32.521 1.00 90.50 175 ARG A N 1
ATOM 1309 C CA . ARG A 1 175 ? -27.877 15.648 32.138 1.00 90.50 175 ARG A CA 1
ATOM 1310 C C . ARG A 1 175 ? -28.870 14.625 31.588 1.00 90.50 175 ARG A C 1
ATOM 1312 O O . ARG A 1 175 ? -30.042 14.716 31.925 1.00 90.50 175 ARG A O 1
ATOM 1319 N N . TRP A 1 176 ? -28.403 13.679 30.776 1.00 88.81 176 TRP A N 1
ATOM 1320 C CA . TRP A 1 176 ? -29.229 12.599 30.233 1.00 88.81 176 TRP A CA 1
ATOM 1321 C C . TRP A 1 176 ? -29.722 11.651 31.330 1.00 88.81 176 TRP A C 1
ATOM 1323 O O . TRP A 1 176 ? -30.919 11.394 31.393 1.00 88.81 176 TRP A O 1
ATOM 1333 N N . ASP A 1 177 ? -28.847 11.225 32.245 1.00 89.44 177 ASP A N 1
ATOM 1334 C CA . ASP A 1 177 ? -29.215 10.343 33.364 1.00 89.44 177 ASP A CA 1
ATOM 1335 C C . ASP A 1 177 ? -30.267 10.993 34.279 1.00 89.44 177 ASP A C 1
ATOM 1337 O O . ASP A 1 177 ? -31.199 10.338 34.734 1.00 89.44 177 ASP A O 1
ATOM 1341 N N . ARG A 1 178 ? -30.164 12.310 34.508 1.00 85.69 178 ARG A N 1
ATOM 1342 C CA . ARG A 1 178 ? -31.159 13.082 35.275 1.00 85.69 178 ARG A CA 1
ATOM 1343 C C . ARG A 1 178 ? -32.486 13.292 34.552 1.00 85.69 178 ARG A C 1
ATOM 1345 O O . ARG A 1 178 ? -33.447 13.661 35.206 1.00 85.69 178 ARG A O 1
ATOM 1352 N N . ALA A 1 179 ? -32.518 13.164 33.230 1.00 82.00 179 ALA A N 1
ATOM 1353 C CA . ALA A 1 179 ? -33.739 13.322 32.445 1.00 82.00 179 ALA A CA 1
ATOM 1354 C C . ALA A 1 179 ? -34.492 11.993 32.258 1.00 82.00 179 ALA A C 1
ATOM 1356 O O . ALA A 1 179 ? -35.645 12.018 31.838 1.00 82.00 179 ALA A O 1
ATOM 1357 N N . GLN A 1 180 ? -33.839 10.851 32.514 1.00 75.50 180 GLN A N 1
ATOM 1358 C CA . GLN A 1 180 ? -34.444 9.517 32.408 1.00 75.50 180 GLN A CA 1
ATOM 1359 C C . GLN A 1 180 ? -34.889 8.914 33.750 1.00 75.50 180 GLN A C 1
ATOM 1361 O O . GLN A 1 180 ? -35.692 7.983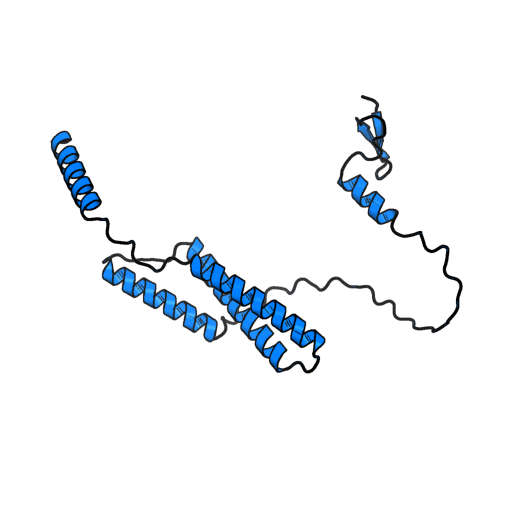 33.729 1.00 75.50 180 GLN A O 1
ATOM 1366 N N . ASN A 1 181 ? -34.391 9.434 34.877 1.00 55.59 181 ASN A N 1
ATOM 1367 C CA . ASN A 1 181 ? -34.894 9.155 36.230 1.00 55.59 181 ASN A CA 1
ATOM 1368 C C . ASN A 1 181 ? -35.964 10.169 36.638 1.00 55.59 181 ASN A C 1
ATOM 1370 O O . ASN A 1 181 ? -36.881 9.768 37.385 1.00 55.59 181 ASN A O 1
#

Foldseek 3Di:
DDFDAAPQPRDTADDDVPDRHRDPVSVVNVCVVPVPDDDPDDDDDDDDDDPDPPDPDDPPPPDDDPDPDFDPVLVVVVVVLVVLLVVLCVVVVHDDDDDPVLVVLSVVLSVLVSVLVVLVVVLVPDPDPVVNVVSVVVNVVSVVVNVVSVVVRDSDDPDPDDPVVVVVVVVVVVVVVVVVD

Organism: NCBI:txid2094119